Protein AF-A0A5K1EDG2-F1 (afdb_monomer_lite)

Organism: NCBI:txid210225

pLDDT: mean 73.13, std 18.43, range [38.25, 98.19]

Sequence (84 aa):
SHTSGPGSFGTPAARYATTSIANKSSSGGLFSWLTGERSNSLPPLDVPLAGVTLPPPLPDYVEPGKTKITTLANGVKIASETST

Structure (mmCIF, N/CA/C/O backbone):
data_AF-A0A5K1EDG2-F1
#
_entry.id   AF-A0A5K1EDG2-F1
#
loop_
_atom_site.group_PDB
_atom_site.id
_atom_site.type_symbol
_atom_site.label_atom_id
_atom_site.label_alt_id
_atom_site.label_comp_id
_atom_site.label_asym_id
_atom_site.label_entity_id
_atom_site.label_seq_id
_atom_site.pdbx_PDB_ins_code
_atom_site.Cartn_x
_atom_site.Cartn_y
_atom_site.Cartn_z
_atom_site.occupancy
_atom_site.B_iso_or_equiv
_atom_site.auth_seq_id
_atom_site.auth_comp_id
_atom_site.auth_asym_id
_atom_site.auth_atom_id
_atom_site.pdbx_PDB_model_num
ATOM 1 N N . SER A 1 1 ? 56.247 23.303 -65.774 1.00 42.94 1 SER A N 1
ATOM 2 C CA . SER A 1 1 ? 55.548 24.036 -64.702 1.00 42.94 1 SER A CA 1
ATOM 3 C C . SER A 1 1 ? 54.079 24.138 -65.069 1.00 42.94 1 SER A C 1
ATOM 5 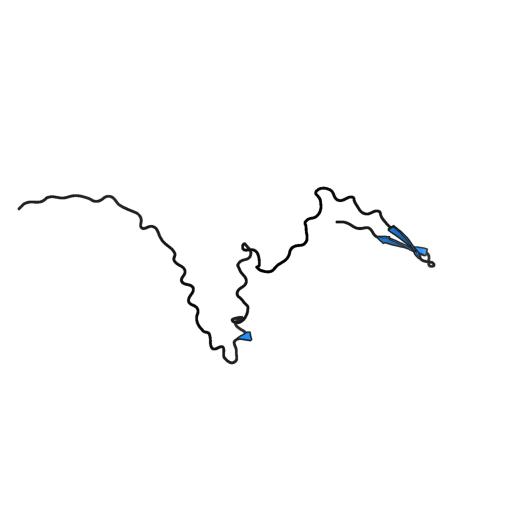O O . SER A 1 1 ? 53.750 24.885 -65.971 1.00 42.94 1 SER A O 1
ATOM 7 N N . HIS A 1 2 ? 53.209 23.366 -64.422 1.00 39.28 2 HIS A N 1
ATOM 8 C CA . HIS A 1 2 ? 51.756 23.559 -64.466 1.00 39.28 2 HIS A CA 1
ATOM 9 C C . HIS A 1 2 ? 51.210 23.125 -63.105 1.00 39.28 2 HIS A C 1
ATOM 11 O O . HIS A 1 2 ? 51.437 21.996 -62.677 1.00 39.28 2 HIS A O 1
ATOM 17 N N . THR A 1 3 ? 50.582 24.063 -62.402 1.00 43.31 3 THR A N 1
ATOM 18 C CA . THR A 1 3 ? 49.916 23.875 -61.115 1.00 43.31 3 THR A CA 1
ATOM 19 C C . THR A 1 3 ? 48.408 23.907 -61.349 1.00 43.31 3 THR A C 1
ATOM 21 O O . THR A 1 3 ? 47.902 24.756 -62.080 1.00 43.31 3 THR A O 1
ATOM 24 N N . SER A 1 4 ? 47.680 22.988 -60.724 1.00 38.91 4 SER A N 1
ATOM 25 C CA . SER A 1 4 ? 46.214 22.978 -60.680 1.00 38.91 4 SER A CA 1
ATOM 26 C C . SER A 1 4 ? 45.781 22.335 -59.357 1.00 38.91 4 SER A C 1
ATOM 28 O O . SER A 1 4 ? 46.303 21.278 -59.010 1.00 38.91 4 SER A O 1
ATOM 30 N N . GLY A 1 5 ? 44.920 23.041 -58.606 1.00 38.25 5 GLY A N 1
ATOM 31 C CA . GLY A 1 5 ? 44.476 22.756 -57.224 1.00 38.25 5 GLY A CA 1
ATOM 32 C C . GLY A 1 5 ? 43.536 21.541 -57.080 1.00 38.25 5 GLY A C 1
ATOM 33 O O . GLY A 1 5 ? 43.652 20.639 -57.904 1.00 38.25 5 GLY A O 1
ATOM 34 N N . PRO A 1 6 ? 42.590 21.471 -56.106 1.00 44.97 6 PRO A N 1
ATOM 35 C CA . PRO A 1 6 ? 42.029 22.522 -55.238 1.00 44.97 6 PRO A CA 1
ATOM 36 C C . PRO A 1 6 ? 42.000 22.177 -53.724 1.00 44.97 6 PRO A C 1
ATOM 38 O O . PRO A 1 6 ? 42.307 21.066 -53.301 1.00 44.97 6 PRO A O 1
ATOM 41 N N . GLY A 1 7 ? 41.616 23.156 -52.895 1.00 45.81 7 GLY A N 1
ATOM 42 C CA . GLY A 1 7 ? 41.380 22.977 -51.458 1.00 45.81 7 GLY A CA 1
ATOM 43 C C . GLY A 1 7 ? 40.119 22.159 -51.155 1.00 45.81 7 GLY A C 1
ATOM 44 O O . GLY A 1 7 ? 39.088 22.341 -51.801 1.00 45.81 7 GLY A O 1
ATOM 45 N N . SER A 1 8 ? 40.203 21.283 -50.149 1.00 48.06 8 SER A N 1
ATOM 46 C CA . SER A 1 8 ? 39.072 20.507 -49.633 1.00 48.06 8 SER A CA 1
ATOM 47 C C . SER A 1 8 ? 38.655 21.023 -48.259 1.00 48.06 8 SER A C 1
ATOM 49 O O . SER A 1 8 ? 39.448 21.043 -47.318 1.00 48.06 8 SER A O 1
ATOM 51 N N . PHE A 1 9 ? 37.386 21.417 -48.167 1.00 50.94 9 PHE A N 1
ATOM 52 C CA . PHE A 1 9 ? 36.660 21.719 -46.938 1.00 50.94 9 PHE A CA 1
ATOM 53 C C . PHE A 1 9 ? 36.472 20.446 -46.093 1.00 50.94 9 PHE A C 1
ATOM 55 O O . PHE A 1 9 ? 36.453 19.335 -46.62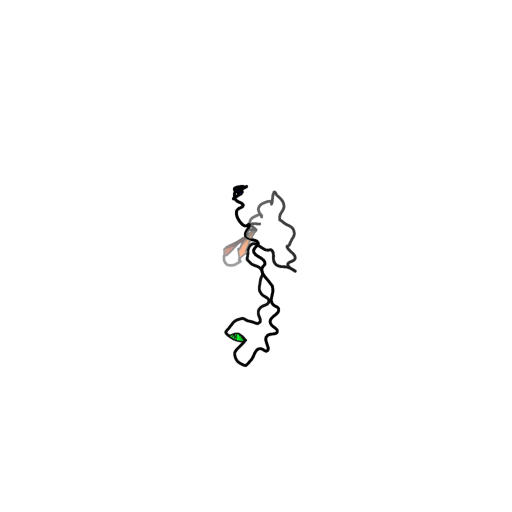3 1.00 50.94 9 PHE A O 1
ATOM 62 N N . GLY A 1 10 ? 36.401 20.618 -44.771 1.00 50.03 10 GLY A N 1
ATOM 63 C CA . GLY A 1 10 ? 36.473 19.535 -43.790 1.00 50.03 10 GLY A CA 1
ATOM 64 C C . GLY A 1 10 ? 35.230 18.651 -43.664 1.00 50.03 10 GLY A C 1
ATOM 65 O O . GLY A 1 10 ? 34.124 19.019 -44.049 1.00 50.03 10 GLY A O 1
ATOM 66 N N . THR A 1 11 ? 35.425 17.506 -43.010 1.00 56.66 11 THR A N 1
ATOM 67 C CA . THR A 1 11 ? 34.363 16.672 -42.433 1.00 56.66 11 THR A CA 1
ATOM 68 C C . THR A 1 11 ? 34.818 16.195 -41.049 1.00 56.66 11 THR A C 1
ATOM 70 O O . THR A 1 11 ? 35.863 15.544 -40.966 1.00 56.66 11 THR A O 1
ATOM 73 N N . PRO A 1 12 ? 34.098 16.490 -39.951 1.00 54.72 12 PRO A N 1
ATOM 74 C CA . PRO A 1 12 ? 34.389 15.865 -38.667 1.00 54.72 12 PRO A CA 1
ATOM 75 C C . PRO A 1 12 ? 34.118 14.359 -38.769 1.00 54.72 12 PRO A C 1
ATOM 77 O O . PRO A 1 12 ? 33.046 13.937 -39.198 1.00 54.72 12 PRO A O 1
ATOM 80 N N . ALA A 1 13 ? 35.101 13.545 -38.383 1.00 60.66 13 ALA A N 1
ATOM 81 C CA . ALA A 1 13 ? 34.942 12.101 -38.297 1.00 60.66 13 ALA A CA 1
ATOM 82 C C . ALA A 1 13 ? 33.860 11.771 -37.255 1.00 60.66 13 ALA A C 1
ATOM 84 O O . ALA A 1 13 ? 34.041 12.004 -36.057 1.00 60.66 13 ALA A O 1
ATOM 85 N N . ALA A 1 14 ? 32.724 11.243 -37.713 1.00 60.69 14 ALA A N 1
ATOM 86 C CA . ALA A 1 14 ? 31.709 10.671 -36.842 1.00 60.69 14 ALA A CA 1
ATOM 87 C C . ALA A 1 14 ? 32.347 9.541 -36.017 1.00 60.69 14 ALA A C 1
ATOM 89 O O . ALA A 1 14 ? 32.904 8.590 -36.569 1.00 60.69 14 ALA A O 1
ATOM 90 N N . ARG A 1 15 ? 32.310 9.660 -34.685 1.00 54.97 15 ARG A N 1
ATOM 91 C CA . ARG A 1 15 ? 32.812 8.618 -33.786 1.00 54.97 15 ARG A CA 1
ATOM 92 C C . ARG A 1 15 ? 31.767 7.516 -33.672 1.00 54.97 15 ARG A C 1
ATOM 94 O O . ARG A 1 15 ? 30.848 7.615 -32.868 1.00 54.97 15 ARG A O 1
ATOM 101 N N . TYR A 1 16 ? 31.913 6.466 -34.469 1.00 55.16 16 TYR A N 1
ATOM 102 C CA . TYR A 1 16 ? 31.164 5.232 -34.265 1.00 55.16 16 TYR A CA 1
ATOM 103 C C . TYR A 1 16 ? 31.805 4.463 -33.105 1.00 55.16 16 TYR A C 1
ATOM 105 O O . TYR A 1 16 ? 32.942 4.007 -33.207 1.00 55.16 16 TYR A O 1
ATOM 113 N N . ALA A 1 17 ? 31.094 4.355 -31.983 1.00 60.09 17 ALA A N 1
ATOM 114 C CA . ALA A 1 17 ? 31.476 3.481 -30.882 1.00 60.09 17 ALA A CA 1
ATOM 115 C C . ALA A 1 17 ? 30.854 2.099 -31.117 1.00 60.09 17 ALA A C 1
ATOM 117 O O . ALA A 1 17 ? 29.663 1.899 -30.900 1.00 60.09 17 ALA A O 1
ATOM 118 N N . THR A 1 18 ? 31.652 1.144 -31.588 1.00 60.09 18 THR A N 1
ATOM 119 C CA . THR A 1 18 ? 31.275 -0.274 -31.641 1.00 60.09 18 THR A CA 1
ATOM 120 C C . THR A 1 18 ? 31.776 -0.967 -30.379 1.00 60.09 18 THR A C 1
ATOM 122 O O . THR A 1 18 ? 32.985 -1.126 -30.207 1.00 60.09 18 THR A O 1
ATOM 125 N N . THR A 1 19 ? 30.878 -1.386 -29.488 1.00 59.47 19 THR A N 1
ATOM 126 C CA . THR A 1 19 ? 31.219 -2.268 -28.365 1.00 59.47 19 THR A CA 1
ATOM 127 C C . THR A 1 19 ? 31.176 -3.716 -28.849 1.00 59.47 19 THR A C 1
ATOM 129 O O . THR A 1 19 ? 30.116 -4.279 -29.109 1.00 59.47 19 THR A O 1
ATOM 132 N N . SER A 1 20 ? 32.341 -4.340 -29.017 1.00 60.97 20 SER A N 1
ATOM 133 C CA . SER A 1 20 ? 32.413 -5.779 -29.258 1.00 60.97 20 SER A CA 1
ATOM 134 C C . SER A 1 20 ? 32.153 -6.526 -27.946 1.00 60.97 20 SER A C 1
ATOM 136 O O . SER A 1 20 ? 32.903 -6.394 -26.979 1.00 60.97 20 SER A O 1
ATOM 138 N N . ILE A 1 21 ? 31.092 -7.336 -27.897 1.00 55.75 21 ILE A N 1
ATOM 139 C CA . ILE A 1 21 ? 30.905 -8.316 -26.821 1.00 55.75 21 ILE A CA 1
ATOM 140 C C . ILE A 1 21 ? 31.845 -9.483 -27.128 1.00 55.75 21 ILE A C 1
ATOM 142 O O . ILE A 1 21 ? 31.535 -10.373 -27.917 1.00 55.75 21 ILE A O 1
ATOM 146 N N . ALA A 1 22 ? 33.044 -9.451 -26.551 1.00 58.59 22 ALA A N 1
ATOM 147 C CA . ALA A 1 22 ? 33.925 -10.607 -26.559 1.00 58.59 22 ALA A CA 1
ATOM 148 C C . ALA A 1 22 ? 33.401 -11.623 -25.533 1.00 58.59 22 ALA A C 1
ATOM 150 O O . ALA A 1 22 ? 33.599 -11.441 -24.331 1.00 58.59 22 ALA A O 1
ATOM 151 N N . ASN A 1 23 ? 32.762 -12.704 -25.989 1.00 57.19 23 ASN A N 1
ATOM 152 C CA . ASN A 1 23 ? 32.495 -13.875 -25.151 1.00 57.19 23 ASN A CA 1
ATOM 153 C C . ASN A 1 23 ? 33.833 -14.529 -24.771 1.00 57.19 23 ASN A C 1
ATOM 155 O O . ASN A 1 23 ? 34.319 -15.441 -25.441 1.00 57.19 23 ASN A O 1
ATOM 159 N N . LYS A 1 24 ? 34.461 -14.043 -23.698 1.00 53.16 24 LYS A N 1
ATOM 160 C CA . LYS A 1 24 ? 35.608 -14.711 -23.084 1.00 53.16 24 LYS A CA 1
ATOM 161 C C . LYS A 1 24 ? 35.089 -15.940 -22.348 1.00 53.16 24 LYS A C 1
ATOM 163 O O . LYS A 1 24 ? 34.460 -15.823 -21.301 1.00 53.16 24 LYS A O 1
ATOM 168 N N . SER A 1 25 ? 35.349 -17.116 -22.911 1.00 59.69 25 SER A N 1
ATOM 169 C CA . SER A 1 25 ? 35.151 -18.386 -22.217 1.00 59.69 25 SER A CA 1
ATOM 170 C C . SER A 1 25 ? 36.070 -18.401 -20.989 1.00 59.69 25 SER A C 1
ATOM 172 O O . SER A 1 25 ? 37.286 -18.522 -21.125 1.00 59.69 25 SER A O 1
ATOM 174 N N . SER A 1 26 ? 35.513 -18.159 -19.800 1.00 56.56 26 SER A N 1
ATOM 175 C CA . SER A 1 26 ? 36.279 -18.070 -18.554 1.00 56.56 26 SER A CA 1
ATOM 176 C C . SER A 1 26 ? 36.311 -19.436 -17.873 1.00 56.56 26 SER A C 1
ATOM 178 O O . SER A 1 26 ? 35.319 -19.887 -17.296 1.00 56.56 26 SER A O 1
ATOM 180 N N . SER A 1 27 ? 37.457 -20.120 -17.939 1.00 60.69 27 SER A N 1
ATOM 181 C CA . SER A 1 27 ? 37.743 -21.286 -17.099 1.00 60.69 27 SER A CA 1
ATOM 182 C C . SER A 1 27 ? 38.032 -20.804 -15.669 1.00 60.69 27 SER A C 1
ATOM 184 O O . SER A 1 27 ? 39.173 -20.502 -15.317 1.00 60.69 27 SER A O 1
ATOM 186 N N . GLY A 1 28 ? 36.985 -20.655 -14.855 1.00 56.78 28 GLY A N 1
ATOM 187 C CA . GLY A 1 28 ? 37.086 -20.087 -13.507 1.00 56.78 28 GLY A CA 1
ATOM 188 C C . GLY A 1 28 ? 37.732 -21.032 -12.486 1.00 56.78 28 GLY A C 1
ATOM 189 O O . GLY A 1 28 ? 37.132 -22.045 -12.124 1.00 56.78 28 GLY A O 1
ATOM 190 N N . GLY A 1 29 ? 38.938 -20.681 -12.025 1.00 68.19 29 GLY A N 1
ATOM 191 C CA . GLY A 1 29 ? 39.684 -21.352 -10.952 1.00 68.19 29 GLY A CA 1
ATOM 192 C C . GLY A 1 29 ? 39.236 -20.979 -9.525 1.00 68.19 29 GLY A C 1
ATOM 193 O O . GLY A 1 29 ? 38.206 -20.343 -9.318 1.00 68.19 29 GLY A O 1
ATOM 194 N N . LEU A 1 30 ? 40.042 -21.377 -8.530 1.00 64.69 30 LEU A N 1
ATOM 195 C CA . LEU A 1 30 ? 39.752 -21.446 -7.079 1.00 64.69 30 LEU A CA 1
ATOM 196 C C . LEU A 1 30 ? 39.298 -20.138 -6.374 1.00 64.69 30 LEU A C 1
ATOM 198 O O . LEU A 1 30 ? 38.985 -20.171 -5.190 1.00 64.69 30 LEU A O 1
ATOM 202 N N . PHE A 1 31 ? 39.192 -18.999 -7.065 1.00 64.75 31 PHE A N 1
ATOM 203 C CA . PHE A 1 31 ? 38.744 -17.724 -6.479 1.00 64.75 31 PHE A CA 1
ATOM 204 C C . PHE A 1 31 ? 37.625 -17.015 -7.258 1.00 64.75 31 PHE A C 1
ATOM 206 O O . PHE A 1 31 ? 37.299 -15.875 -6.938 1.00 64.75 31 PHE A O 1
ATOM 213 N N . SER A 1 32 ? 36.962 -17.683 -8.210 1.00 56.91 32 SER A N 1
ATOM 214 C CA . SER A 1 32 ? 35.872 -17.081 -9.007 1.00 56.91 32 SER A CA 1
ATOM 215 C C . SER A 1 32 ? 34.650 -16.594 -8.205 1.00 56.91 32 SER A C 1
ATOM 217 O O . SER A 1 32 ? 33.762 -15.968 -8.776 1.00 56.91 32 SER A O 1
ATOM 219 N N . TRP A 1 33 ? 34.576 -16.868 -6.900 1.00 62.12 33 TRP A N 1
ATOM 220 C CA . TRP A 1 33 ? 33.534 -16.345 -6.012 1.00 62.12 33 TRP A CA 1
ATOM 221 C C . TRP A 1 33 ? 33.798 -14.907 -5.529 1.00 62.12 33 TRP A C 1
ATOM 223 O O . TRP A 1 33 ? 32.844 -14.154 -5.369 1.00 62.12 33 TRP A O 1
ATOM 233 N N . LEU A 1 34 ? 35.063 -14.502 -5.334 1.00 68.44 34 LEU A N 1
ATOM 234 C CA . LEU A 1 34 ? 35.408 -13.177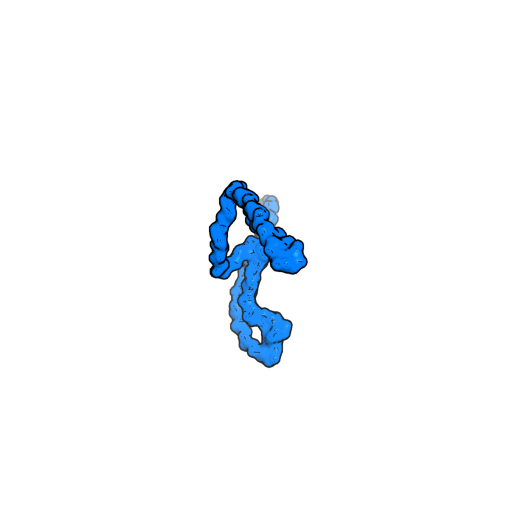 -4.786 1.00 68.44 34 LEU A CA 1
ATOM 235 C C . LEU A 1 34 ? 35.209 -12.057 -5.806 1.00 68.44 34 LEU A C 1
ATOM 237 O O . LEU A 1 34 ? 34.857 -10.940 -5.441 1.00 68.44 34 LEU A O 1
ATOM 241 N N . THR A 1 35 ? 35.431 -12.356 -7.083 1.00 59.50 35 THR A N 1
ATOM 242 C CA . THR A 1 35 ? 35.390 -11.359 -8.158 1.00 59.50 35 THR A CA 1
ATOM 243 C C . THR A 1 35 ? 34.025 -11.273 -8.845 1.00 59.50 35 THR A C 1
ATOM 245 O O . THR A 1 35 ? 33.881 -10.555 -9.827 1.00 59.50 35 THR A O 1
ATOM 248 N N . GLY A 1 36 ? 33.013 -12.000 -8.354 1.00 59.56 36 GLY A N 1
ATOM 249 C CA . GLY A 1 36 ? 31.638 -11.890 -8.854 1.00 59.56 36 GLY A CA 1
ATOM 250 C C . GLY A 1 36 ? 31.438 -12.309 -10.318 1.00 59.56 36 GLY A C 1
ATOM 251 O O . GLY A 1 36 ? 30.390 -12.030 -10.890 1.00 59.56 36 GLY A O 1
ATOM 252 N N . GLU A 1 37 ? 32.398 -13.012 -10.929 1.00 56.62 37 GLU A N 1
ATOM 253 C CA . GLU A 1 37 ? 32.408 -13.338 -12.369 1.00 56.62 37 GLU A CA 1
ATOM 254 C C . GLU A 1 37 ? 31.373 -14.401 -12.788 1.00 56.62 37 GLU A C 1
ATOM 256 O O . GLU A 1 37 ? 31.334 -14.811 -13.946 1.00 56.62 37 GLU A O 1
ATOM 261 N N . ARG A 1 38 ? 30.531 -14.876 -11.860 1.00 57.25 38 ARG A N 1
ATOM 262 C CA . ARG A 1 38 ? 29.470 -15.867 -12.129 1.00 57.25 38 ARG A CA 1
ATOM 263 C C . ARG A 1 38 ? 28.053 -15.361 -11.883 1.00 57.25 38 ARG A C 1
ATOM 265 O O . ARG A 1 38 ? 27.103 -16.126 -12.037 1.00 57.25 38 ARG A O 1
ATOM 272 N N . SER A 1 39 ? 27.888 -14.094 -11.526 1.00 59.94 39 SER A N 1
ATOM 273 C CA . SER A 1 39 ? 26.574 -13.465 -11.560 1.00 59.94 39 SER A CA 1
ATOM 274 C C . SER A 1 39 ? 26.249 -13.217 -13.029 1.00 59.94 39 SER A C 1
ATOM 276 O O . SER A 1 39 ? 27.038 -12.569 -13.715 1.00 59.94 39 SER A O 1
ATOM 278 N N . ASN A 1 40 ? 25.119 -13.723 -13.536 1.00 58.44 40 ASN A N 1
ATOM 279 C CA . ASN A 1 40 ? 24.566 -13.189 -14.783 1.00 58.44 40 ASN A CA 1
ATOM 280 C C . ASN A 1 40 ? 24.592 -11.663 -14.649 1.00 58.44 40 ASN A C 1
ATOM 282 O O . ASN A 1 40 ? 24.029 -11.141 -13.685 1.00 58.44 40 ASN A O 1
ATOM 286 N N . SER A 1 41 ? 25.330 -10.982 -15.532 1.00 67.62 41 SER A N 1
ATOM 287 C CA . SER A 1 41 ? 25.449 -9.527 -15.496 1.00 67.62 41 SER A CA 1
ATOM 288 C C . SER A 1 41 ? 24.037 -8.972 -15.542 1.00 67.62 41 SER A C 1
ATOM 290 O O . SER A 1 41 ? 23.357 -9.105 -16.559 1.00 67.62 41 SER A O 1
ATOM 292 N N . LEU A 1 42 ? 23.575 -8.413 -14.423 1.00 74.62 42 LEU A N 1
ATOM 293 C CA . LEU A 1 42 ? 22.295 -7.730 -14.403 1.00 74.62 42 LEU A CA 1
ATOM 294 C C . LEU A 1 42 ? 22.391 -6.572 -15.397 1.00 74.62 42 LEU A C 1
ATOM 296 O O . LEU A 1 42 ? 23.460 -5.956 -15.521 1.00 74.62 42 LEU A O 1
ATOM 300 N N . PRO A 1 43 ? 21.317 -6.305 -16.148 1.00 77.81 43 PRO A N 1
ATOM 301 C CA . PRO A 1 43 ? 21.305 -5.139 -17.000 1.00 77.81 43 PRO A CA 1
ATOM 302 C C . PRO A 1 43 ? 21.417 -3.879 -16.115 1.00 77.81 43 PRO A C 1
ATOM 304 O O . PRO A 1 43 ? 21.099 -3.935 -14.920 1.00 77.81 43 PRO A O 1
ATOM 307 N N . PRO A 1 44 ? 21.903 -2.747 -16.648 1.00 79.44 44 PRO A N 1
ATOM 308 C CA . PRO A 1 44 ? 21.919 -1.502 -15.888 1.00 79.44 44 PRO A CA 1
ATOM 309 C C . PRO A 1 44 ? 20.485 -1.109 -15.462 1.00 79.44 44 PRO A C 1
ATOM 311 O O . PRO A 1 44 ? 19.513 -1.563 -16.057 1.00 79.44 44 PRO A O 1
ATOM 314 N N . LEU A 1 45 ? 20.334 -0.317 -14.390 1.00 81.38 45 LEU A N 1
ATOM 315 C CA . LEU A 1 45 ? 19.036 -0.076 -13.720 1.00 81.38 45 LEU A CA 1
ATOM 316 C C . LEU A 1 45 ? 17.975 0.633 -14.585 1.00 81.38 45 LEU A C 1
ATOM 318 O O . LEU A 1 45 ? 16.805 0.661 -14.212 1.00 81.38 45 LEU A O 1
ATOM 322 N N . ASP A 1 46 ? 18.376 1.224 -15.707 1.00 84.38 46 ASP A N 1
ATOM 323 C CA . ASP A 1 46 ? 17.495 1.826 -16.712 1.00 84.38 46 ASP A CA 1
ATOM 324 C C . ASP A 1 46 ? 16.854 0.788 -17.648 1.00 84.38 46 ASP A C 1
ATOM 326 O O . ASP A 1 46 ? 15.894 1.099 -18.356 1.00 84.38 46 ASP A O 1
ATOM 330 N N . VAL A 1 47 ? 17.351 -0.450 -17.645 1.00 85.31 47 VAL A N 1
ATOM 331 C CA . VAL A 1 47 ? 16.837 -1.551 -18.456 1.00 85.31 47 VAL A CA 1
ATOM 332 C C . VAL A 1 47 ? 16.017 -2.499 -17.571 1.00 85.31 47 VAL A C 1
ATOM 334 O O . VAL A 1 47 ? 16.519 -3.005 -16.564 1.00 85.31 47 VAL A O 1
ATOM 337 N N . PRO A 1 48 ? 14.754 -2.794 -17.936 1.00 85.06 48 PRO A N 1
ATOM 338 C CA . PRO A 1 48 ? 13.915 -3.690 -17.153 1.00 85.06 48 PRO A CA 1
ATOM 339 C C . PRO A 1 48 ? 14.486 -5.112 -17.133 1.00 85.06 48 PRO A C 1
ATOM 341 O O . PRO A 1 48 ? 15.009 -5.619 -18.128 1.00 85.06 48 PRO A O 1
ATOM 344 N N . LEU A 1 49 ? 14.344 -5.781 -15.990 1.00 87.88 49 LEU A N 1
ATOM 345 C CA . LEU A 1 49 ? 14.829 -7.143 -15.813 1.00 87.88 49 LEU A CA 1
ATOM 346 C C . LEU A 1 49 ? 13.954 -8.143 -16.585 1.00 87.88 49 LEU A C 1
ATOM 348 O O . LEU A 1 49 ? 12.734 -8.187 -16.420 1.00 87.88 49 LEU A O 1
ATOM 352 N N . ALA A 1 50 ? 14.589 -8.983 -17.404 1.00 84.88 50 ALA A N 1
ATOM 353 C CA . ALA A 1 50 ? 13.899 -10.044 -18.130 1.00 84.88 50 ALA A CA 1
ATOM 354 C C . ALA A 1 50 ? 13.327 -11.103 -17.168 1.00 84.88 50 ALA A C 1
ATOM 356 O O . ALA A 1 50 ? 13.966 -11.480 -16.188 1.00 84.88 50 ALA A O 1
ATOM 357 N N . GLY A 1 51 ? 12.130 -11.612 -17.471 1.00 85.62 51 GLY A N 1
ATOM 358 C CA . GLY A 1 51 ? 11.489 -12.690 -16.705 1.00 85.62 51 GLY A CA 1
ATOM 359 C C . GLY A 1 51 ? 10.731 -12.249 -15.447 1.00 85.62 51 GLY A C 1
ATOM 360 O O . GLY A 1 51 ? 10.197 -13.105 -14.743 1.00 85.62 51 GLY A O 1
ATOM 361 N N . VAL A 1 52 ? 10.633 -10.945 -15.164 1.00 88.75 52 VAL A N 1
ATOM 362 C CA . VAL A 1 52 ? 9.779 -10.427 -14.084 1.00 88.75 52 VAL A CA 1
ATOM 363 C C . VAL A 1 52 ? 8.339 -10.310 -14.580 1.00 88.75 52 VAL A C 1
ATOM 365 O O . VAL A 1 52 ? 8.057 -9.587 -15.532 1.00 88.75 52 VAL A O 1
ATOM 368 N N . THR A 1 53 ? 7.416 -11.003 -13.912 1.00 92.19 53 THR A N 1
ATOM 369 C CA . THR A 1 53 ? 5.976 -10.789 -14.105 1.00 92.19 53 THR A CA 1
ATOM 370 C C . THR A 1 53 ? 5.503 -9.785 -13.066 1.00 92.19 53 THR A C 1
ATOM 372 O O . THR A 1 53 ? 5.500 -10.085 -11.873 1.00 92.19 53 THR A O 1
ATOM 375 N N . LEU A 1 54 ? 5.143 -8.582 -13.510 1.00 92.06 54 LEU A N 1
ATOM 376 C CA . LEU A 1 54 ? 4.583 -7.563 -12.629 1.00 92.06 54 LEU A CA 1
ATOM 377 C C . LEU A 1 54 ? 3.105 -7.870 -12.348 1.00 92.06 54 LEU A C 1
ATOM 379 O O . LEU A 1 54 ? 2.396 -8.307 -13.261 1.00 92.06 54 LEU A O 1
ATOM 383 N N . PRO A 1 55 ? 2.622 -7.645 -11.113 1.00 93.19 55 PRO A N 1
ATOM 384 C CA . PRO A 1 55 ? 1.192 -7.683 -10.852 1.00 93.19 55 PRO A CA 1
ATOM 385 C C . PRO A 1 55 ? 0.488 -6.569 -11.646 1.00 93.19 55 PRO A C 1
ATOM 387 O O . PRO A 1 55 ? 1.119 -5.563 -11.991 1.00 93.19 55 PRO A O 1
ATOM 390 N N . PRO A 1 56 ? -0.815 -6.722 -11.938 1.00 93.44 56 PRO A N 1
ATOM 391 C CA . PRO A 1 56 ? -1.590 -5.634 -12.515 1.00 93.44 56 PRO A CA 1
ATOM 392 C C . PRO A 1 56 ? -1.534 -4.400 -11.598 1.00 93.44 56 PRO A 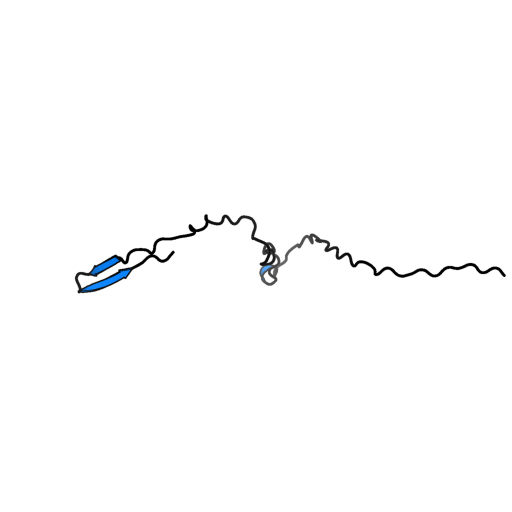C 1
ATOM 394 O O . PRO A 1 56 ? -1.506 -4.553 -10.372 1.00 93.44 56 PRO A O 1
ATOM 397 N N . PRO A 1 57 ? -1.508 -3.184 -12.166 1.00 92.19 57 PRO A N 1
ATOM 398 C CA . PRO A 1 57 ? -1.520 -1.961 -11.377 1.00 92.19 57 PRO A CA 1
ATOM 399 C C . PRO A 1 57 ? -2.837 -1.818 -10.603 1.00 92.19 57 PRO A C 1
ATOM 401 O O . PRO A 1 57 ? -3.870 -2.374 -10.986 1.00 92.19 57 PRO A O 1
ATOM 404 N N . LEU A 1 58 ? -2.792 -1.046 -9.517 1.00 92.94 58 LEU A N 1
ATOM 405 C CA . LEU A 1 58 ? -3.992 -0.632 -8.796 1.00 92.94 58 LEU A CA 1
ATOM 406 C C . LEU A 1 58 ? -4.876 0.261 -9.693 1.00 92.94 58 LEU A C 1
ATOM 408 O O . LEU A 1 58 ? -4.347 0.950 -10.570 1.00 92.94 58 LEU A O 1
ATOM 412 N N . PRO A 1 59 ? -6.205 0.270 -9.485 1.00 91.19 59 PRO A N 1
ATOM 413 C CA . PRO A 1 59 ? -7.097 1.221 -10.144 1.00 91.19 59 PRO A CA 1
ATOM 414 C C . PRO A 1 59 ? -6.748 2.681 -9.820 1.00 91.19 59 PRO A C 1
ATOM 416 O O . PRO A 1 59 ? -6.197 2.965 -8.758 1.00 91.19 59 PRO A O 1
ATOM 419 N N . ASP A 1 60 ? -7.167 3.611 -10.687 1.00 92.62 60 ASP A N 1
ATOM 420 C CA . ASP A 1 60 ? -6.955 5.060 -10.500 1.00 92.62 60 ASP A CA 1
ATOM 421 C C . ASP A 1 60 ? -7.550 5.593 -9.187 1.00 92.62 60 ASP A C 1
ATOM 423 O O . ASP A 1 60 ? -7.050 6.556 -8.607 1.00 92.62 60 ASP A O 1
ATOM 427 N N . TYR A 1 61 ? -8.627 4.961 -8.716 1.00 91.12 61 TYR A N 1
ATOM 428 C CA . TYR A 1 61 ? -9.215 5.221 -7.412 1.00 91.12 61 TYR A CA 1
ATOM 429 C C . TYR A 1 61 ? -9.295 3.928 -6.610 1.00 91.12 61 TYR A C 1
ATOM 431 O O . TYR A 1 61 ? -9.938 2.964 -7.034 1.00 91.12 61 TYR A O 1
ATOM 439 N N . VAL A 1 62 ? -8.690 3.942 -5.424 1.00 88.88 62 VAL A N 1
ATOM 440 C CA . VAL A 1 62 ? -8.838 2.877 -4.437 1.00 88.88 62 VAL A CA 1
ATOM 441 C C . VAL A 1 62 ? -9.547 3.442 -3.218 1.00 88.88 62 VAL A C 1
ATOM 443 O O . VAL A 1 62 ? -9.123 4.439 -2.635 1.00 88.88 62 VAL A O 1
ATOM 446 N N . GLU A 1 63 ? -10.667 2.824 -2.859 1.00 87.75 63 GLU A N 1
ATOM 447 C CA . GLU A 1 63 ? -11.437 3.228 -1.689 1.00 87.75 63 GLU A CA 1
ATOM 448 C C . GLU A 1 63 ? -10.636 2.922 -0.408 1.00 87.75 63 GLU A C 1
ATOM 450 O O . GLU A 1 63 ? -10.183 1.784 -0.237 1.00 87.75 63 GLU A O 1
ATOM 455 N N . PRO A 1 64 ? -10.452 3.893 0.509 1.00 86.25 64 PRO A N 1
ATOM 456 C CA . PRO A 1 64 ? -9.759 3.650 1.770 1.00 86.25 64 PRO A CA 1
ATOM 457 C C . PRO A 1 64 ? -10.418 2.535 2.591 1.00 86.25 64 PRO A C 1
ATOM 459 O O . PRO A 1 64 ? -11.637 2.509 2.775 1.00 86.25 64 PRO A O 1
ATOM 462 N N . GLY A 1 65 ? -9.608 1.627 3.141 1.00 86.75 65 GLY A N 1
ATOM 463 C CA . GLY A 1 65 ? -10.108 0.532 3.964 1.00 86.75 65 GLY A CA 1
ATOM 464 C C . GLY A 1 65 ? -10.770 1.026 5.255 1.00 86.75 65 GLY A C 1
ATOM 465 O O . GLY A 1 65 ? -10.228 1.859 5.978 1.00 86.75 65 GLY A O 1
ATOM 466 N N . LYS A 1 66 ? -11.935 0.468 5.598 1.00 91.25 66 LYS A N 1
ATOM 467 C CA . LYS A 1 66 ? -12.623 0.783 6.858 1.00 91.25 66 LYS A CA 1
ATOM 468 C C . LYS A 1 66 ? -11.803 0.320 8.067 1.00 91.25 66 LYS A C 1
ATOM 470 O O . LYS A 1 66 ? -11.398 -0.840 8.137 1.00 91.25 66 LYS A O 1
ATOM 475 N N . THR A 1 67 ? -11.662 1.183 9.074 1.00 94.31 67 THR A N 1
ATOM 476 C CA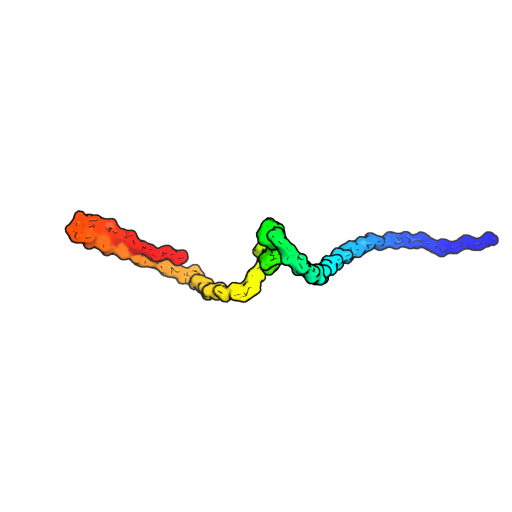 . THR A 1 67 ? -11.015 0.819 10.341 1.00 94.31 67 THR A CA 1
ATOM 477 C C . THR A 1 67 ? -11.790 -0.290 11.054 1.00 94.31 67 THR A C 1
ATOM 479 O O . THR A 1 67 ? -12.967 -0.140 11.401 1.00 94.31 67 THR A O 1
ATOM 482 N N . LYS A 1 68 ? -11.116 -1.406 11.325 1.00 94.56 68 LYS A N 1
ATOM 483 C CA . LYS A 1 68 ? -11.626 -2.498 12.154 1.00 94.56 68 LYS A CA 1
ATOM 484 C C . LYS A 1 68 ? -11.112 -2.321 13.575 1.00 94.56 68 LYS A C 1
ATOM 486 O O . LYS A 1 68 ? -9.906 -2.274 13.783 1.00 94.56 68 LYS A O 1
ATOM 491 N N . ILE A 1 69 ? -12.022 -2.247 14.544 1.00 96.19 6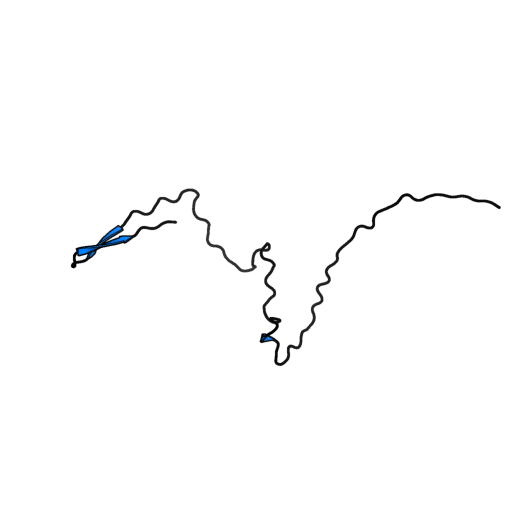9 ILE A N 1
ATOM 492 C CA . ILE A 1 69 ? -11.686 -2.133 15.967 1.00 96.19 69 ILE A CA 1
ATOM 493 C C . ILE A 1 69 ? -12.171 -3.387 16.689 1.00 96.19 69 ILE A C 1
ATOM 495 O O . ILE A 1 69 ? -13.337 -3.763 16.581 1.00 96.19 69 ILE A O 1
ATOM 499 N N . THR A 1 70 ? -11.281 -4.009 17.453 1.00 96.31 70 THR A N 1
ATOM 500 C CA . THR A 1 70 ? -11.566 -5.191 18.274 1.00 96.31 70 THR A CA 1
ATOM 501 C C . THR A 1 70 ? -11.151 -4.920 19.710 1.00 96.31 70 THR A C 1
ATOM 503 O O . THR A 1 70 ? -10.031 -4.477 19.952 1.00 96.31 70 THR A O 1
ATOM 506 N N . THR A 1 71 ? -12.042 -5.195 20.659 1.00 97.81 71 THR A N 1
ATOM 507 C CA . THR A 1 71 ? -11.754 -5.083 22.093 1.00 97.81 71 THR A CA 1
ATOM 508 C C . THR A 1 71 ? -11.546 -6.479 22.664 1.00 97.81 71 THR A C 1
ATOM 510 O O . THR A 1 71 ? -12.407 -7.345 22.518 1.00 97.81 71 THR A O 1
ATOM 513 N N . LEU A 1 72 ? -10.399 -6.702 23.294 1.00 97.44 72 LEU A N 1
ATOM 514 C CA . LEU A 1 72 ? -10.067 -7.949 23.972 1.00 97.44 72 LEU A CA 1
ATOM 515 C C . LEU A 1 72 ? -10.740 -8.009 25.351 1.00 97.44 72 LEU A C 1
ATOM 517 O O . LEU A 1 72 ? -11.085 -6.981 25.931 1.00 97.44 72 LEU A O 1
ATOM 521 N N . ALA A 1 73 ? -10.889 -9.212 25.912 1.00 96.44 73 ALA A N 1
ATOM 522 C CA . ALA A 1 73 ? -11.541 -9.421 27.213 1.00 96.44 73 ALA A CA 1
ATOM 523 C C . ALA A 1 73 ? -10.841 -8.699 28.385 1.00 96.44 73 ALA A C 1
ATOM 525 O O . ALA A 1 73 ? -11.467 -8.426 29.403 1.00 96.44 73 ALA A O 1
ATOM 526 N N . ASN A 1 74 ? -9.559 -8.355 28.232 1.00 96.81 74 ASN A N 1
ATOM 527 C CA . ASN A 1 74 ? -8.789 -7.554 29.189 1.00 96.81 74 ASN A CA 1
ATOM 528 C C . ASN A 1 74 ? -8.953 -6.029 28.996 1.00 96.81 74 ASN A C 1
ATOM 530 O O . ASN A 1 74 ? -8.262 -5.256 29.654 1.00 96.81 74 ASN A O 1
ATOM 534 N N . GLY A 1 75 ? -9.818 -5.587 28.079 1.00 96.50 75 GLY A N 1
ATOM 535 C CA . GLY A 1 75 ? -10.095 -4.176 27.801 1.00 96.50 75 GLY A CA 1
ATOM 536 C C . GLY A 1 75 ? -9.178 -3.514 26.766 1.00 96.50 75 GLY A C 1
ATOM 537 O O . GLY A 1 75 ? -9.428 -2.369 26.389 1.00 96.50 75 GLY A O 1
ATOM 538 N N . VAL A 1 76 ? -8.150 -4.205 26.260 1.00 98.19 76 VAL A N 1
ATOM 539 C CA . VAL A 1 76 ? -7.259 -3.666 25.217 1.00 98.19 76 VAL A CA 1
ATOM 540 C C . VAL A 1 76 ? -8.008 -3.532 23.890 1.00 98.19 76 VAL A C 1
ATOM 542 O O . VAL A 1 76 ? -8.709 -4.453 23.473 1.00 98.19 76 VAL A O 1
ATOM 545 N N . LYS A 1 77 ? -7.829 -2.402 23.197 1.00 97.94 77 LYS A N 1
ATOM 546 C CA . LYS A 1 77 ? -8.414 -2.142 21.874 1.00 97.94 77 LYS A CA 1
ATOM 547 C C . LYS A 1 77 ? -7.338 -2.255 20.798 1.00 97.94 77 LYS A C 1
ATOM 549 O O . LYS A 1 77 ? -6.311 -1.590 20.884 1.00 97.94 77 LYS A O 1
ATOM 554 N N . ILE A 1 78 ? -7.599 -3.063 19.777 1.00 96.44 78 ILE A N 1
ATOM 555 C CA . ILE A 1 78 ? -6.764 -3.196 18.582 1.00 96.44 78 ILE A CA 1
ATOM 556 C C . ILE A 1 78 ? -7.520 -2.585 17.411 1.00 96.44 78 ILE A C 1
ATOM 558 O O . ILE A 1 78 ? -8.661 -2.973 17.153 1.00 96.44 78 ILE A O 1
ATOM 562 N N . ALA A 1 79 ? -6.885 -1.642 16.721 1.00 95.19 79 ALA A N 1
ATOM 563 C CA . ALA A 1 79 ? -7.388 -1.046 15.493 1.00 95.19 79 ALA A CA 1
ATOM 564 C C . ALA A 1 79 ? -6.503 -1.462 14.311 1.00 95.19 79 ALA A C 1
ATOM 566 O O . ALA A 1 79 ? -5.282 -1.521 14.451 1.00 95.19 79 ALA A O 1
ATOM 567 N N . SER A 1 80 ? -7.109 -1.742 13.161 1.00 93.31 80 SER A N 1
ATOM 568 C CA . SER A 1 80 ? -6.393 -1.997 11.909 1.00 93.31 80 SER A CA 1
ATOM 569 C C . SER A 1 80 ? -7.121 -1.358 10.734 1.00 93.31 80 SER A C 1
ATOM 571 O O . SER A 1 80 ? -8.353 -1.373 10.687 1.00 93.31 80 SER A O 1
ATOM 573 N N . GLU A 1 81 ? -6.366 -0.871 9.762 1.00 91.44 81 GLU A N 1
ATOM 574 C CA . GLU A 1 81 ? -6.862 -0.375 8.479 1.00 91.44 81 GLU A CA 1
ATOM 575 C C . GLU A 1 81 ? -6.035 -0.974 7.339 1.00 91.44 81 GLU A C 1
ATOM 577 O O . GLU A 1 81 ? -4.961 -1.537 7.564 1.00 91.44 81 GLU A O 1
ATOM 582 N N . THR A 1 82 ? -6.545 -0.876 6.117 1.00 85.62 82 THR A N 1
ATOM 583 C CA . THR A 1 82 ? -5.812 -1.270 4.914 1.00 85.62 82 THR A CA 1
ATOM 584 C C . THR A 1 82 ? -5.626 -0.023 4.069 1.00 85.62 82 THR A C 1
ATOM 586 O O . THR A 1 82 ? -6.605 0.523 3.564 1.00 85.62 82 THR A O 1
ATOM 589 N N . SER A 1 83 ? -4.377 0.428 3.954 1.00 76.94 83 SER A N 1
ATOM 590 C CA . SER A 1 83 ? -3.975 1.430 2.968 1.00 76.94 83 SER A CA 1
ATOM 591 C C . SER A 1 83 ? -3.436 0.696 1.750 1.00 76.94 83 SER A C 1
ATOM 593 O O . SER A 1 83 ? -2.607 -0.205 1.895 1.00 76.94 83 SER A O 1
ATOM 595 N N . THR A 1 84 ? -3.939 1.059 0.580 1.00 66.06 84 THR A N 1
ATOM 596 C CA . THR A 1 84 ? -3.542 0.507 -0.721 1.00 66.06 84 THR A CA 1
ATOM 597 C C . THR A 1 84 ? -2.500 1.360 -1.406 1.00 66.06 84 THR A C 1
ATOM 599 O O . THR A 1 84 ? -2.618 2.599 -1.275 1.00 66.06 84 THR A O 1
#

Radius of gyration: 32.85 Å; chains: 1; bounding box: 68×46×94 Å

Secondary structure (DSSP, 8-state):
-----------------------------TTTTTT-TTS--PPPTTSPPTT--PPPPPPS--PPPPPEEEE-TTS-EEEE----

Foldseek 3Di:
DDDDDDDDDDDPDDDDDDDDPPPDPDPDDDCCPVVVVPPPPADPPVDDGPPDDDDDDDDPDDDWFDWDWDADPVGDIDIDTDDD